Protein AF-A0A7S3TBN5-F1 (afdb_monomer_lite)

InterPro domains:
  IPR044669 Voltage-dependent anion channel-forming protein YneE/VCCN1/2-like [PF25539] (23-132)
  IPR044669 Voltage-dependent anion channel-forming protein YneE/VCCN1/2-like [PTHR33281] (23-132)

Foldseek 3Di:
DDDDDDDDPDPPPPPLCVCLVVCVVDPDSLVSVLVSVVVVCVVVPVVDDPVVVVVVVVVSVVSVVVVVVVVVVLVDLPDPVVLVVLVVVLVVVLVCQLVVCVVPDDPVVSVVVSVVVSVVSVVVSVVVVCVSVCSVCVVVVVVVVPPPD

Structure (mmCIF, N/CA/C/O backbone):
data_AF-A0A7S3TBN5-F1
#
_entry.id   AF-A0A7S3TBN5-F1
#
loop_
_atom_site.group_PDB
_atom_site.id
_atom_site.type_symbol
_atom_site.label_atom_id
_atom_site.label_alt_id
_atom_site.label_comp_id
_atom_site.label_asym_id
_atom_site.label_entity_id
_atom_site.label_seq_id
_atom_site.pdbx_PDB_ins_code
_atom_site.Cartn_x
_atom_site.Cartn_y
_atom_site.Cartn_z
_atom_site.occupancy
_atom_site.B_iso_or_equiv
_atom_site.auth_seq_id
_atom_site.auth_comp_id
_atom_site.auth_asym_id
_atom_site.auth_atom_id
_atom_site.pdbx_PDB_model_num
ATOM 1 N N . ALA A 1 1 ? 61.887 -16.720 -8.863 1.00 35.56 1 ALA A N 1
ATOM 2 C CA . ALA A 1 1 ? 61.094 -17.881 -9.304 1.00 35.56 1 ALA A CA 1
ATOM 3 C C . ALA A 1 1 ? 59.696 -17.733 -8.720 1.00 35.56 1 ALA A C 1
ATOM 5 O O . ALA A 1 1 ? 59.529 -17.906 -7.521 1.00 35.56 1 ALA A O 1
ATOM 6 N N . ALA A 1 2 ? 58.748 -17.263 -9.531 1.00 34.84 2 ALA A N 1
ATOM 7 C CA . ALA A 1 2 ? 57.366 -17.039 -9.120 1.00 34.84 2 ALA A CA 1
ATOM 8 C C . ALA A 1 2 ? 56.578 -18.348 -9.265 1.00 34.84 2 ALA A C 1
ATOM 10 O O . ALA A 1 2 ? 56.576 -18.954 -10.336 1.00 34.84 2 ALA A O 1
ATOM 11 N N . SER A 1 3 ? 55.955 -18.780 -8.175 1.00 38.22 3 SER A N 1
ATOM 12 C CA . SER A 1 3 ? 55.095 -19.954 -8.067 1.00 38.22 3 SER A CA 1
ATOM 13 C C . SER A 1 3 ? 53.638 -19.536 -7.853 1.00 38.22 3 SER A C 1
ATOM 15 O O . SER A 1 3 ? 53.374 -18.550 -7.173 1.00 38.22 3 SER A O 1
ATOM 17 N N . GLY A 1 4 ? 52.721 -20.346 -8.397 1.00 31.47 4 GLY A N 1
ATOM 18 C CA . GLY A 1 4 ? 51.305 -20.453 -8.006 1.00 31.47 4 GLY A CA 1
ATOM 19 C C . GLY A 1 4 ? 50.412 -19.302 -8.490 1.00 31.47 4 GLY A C 1
ATOM 20 O O . GLY A 1 4 ? 50.612 -18.158 -8.125 1.00 31.47 4 GLY A O 1
ATOM 21 N N . GLY A 1 5 ? 49.394 -19.488 -9.328 1.00 38.28 5 GLY A N 1
ATOM 22 C CA . GLY A 1 5 ? 48.473 -20.617 -9.397 1.00 38.28 5 GLY A CA 1
ATOM 23 C C . GLY A 1 5 ? 47.260 -20.344 -8.505 1.00 38.28 5 GLY A C 1
ATOM 24 O O . GLY A 1 5 ? 47.274 -20.707 -7.338 1.00 38.28 5 GLY A O 1
ATOM 25 N N . ALA A 1 6 ? 46.212 -19.729 -9.058 1.00 31.95 6 ALA A N 1
ATOM 26 C CA . ALA A 1 6 ? 44.854 -19.813 -8.520 1.00 31.95 6 ALA A CA 1
ATOM 27 C C . ALA A 1 6 ? 43.844 -19.531 -9.637 1.00 31.95 6 ALA A C 1
ATOM 29 O O . ALA A 1 6 ? 43.611 -18.395 -10.049 1.00 31.95 6 ALA A O 1
ATOM 30 N N . ALA A 1 7 ? 43.266 -20.616 -10.139 1.00 39.38 7 ALA A N 1
ATOM 31 C CA . ALA A 1 7 ? 42.056 -20.603 -10.927 1.00 39.38 7 ALA A CA 1
ATOM 32 C C . ALA A 1 7 ? 40.920 -19.972 -10.108 1.00 39.38 7 ALA A C 1
ATOM 34 O O . ALA A 1 7 ? 40.572 -20.450 -9.033 1.00 39.38 7 ALA A O 1
ATOM 35 N N . GLY A 1 8 ? 40.317 -18.921 -10.647 1.00 31.94 8 GLY A N 1
ATOM 36 C CA . GLY A 1 8 ? 38.991 -18.468 -10.261 1.00 31.94 8 GLY A CA 1
ATOM 37 C C . GLY A 1 8 ? 38.169 -18.407 -11.530 1.00 31.94 8 GLY A C 1
ATOM 38 O O . GLY A 1 8 ? 38.361 -17.498 -12.335 1.00 31.94 8 GLY A O 1
ATOM 39 N N . GLY A 1 9 ? 37.307 -19.405 -11.739 1.00 32.66 9 GLY A N 1
ATOM 40 C CA . GLY A 1 9 ? 36.324 -19.446 -12.816 1.00 32.66 9 GLY A CA 1
ATOM 41 C C . GLY A 1 9 ? 35.369 -18.265 -12.695 1.00 32.66 9 GLY A C 1
ATOM 42 O O . GLY A 1 9 ? 34.273 -18.382 -12.158 1.00 32.66 9 GLY A O 1
ATOM 43 N N . GLY A 1 10 ? 35.808 -17.100 -13.165 1.00 37.28 10 GLY A N 1
ATOM 44 C CA . GLY A 1 10 ? 34.972 -15.930 -13.308 1.00 37.28 10 GLY A CA 1
ATOM 45 C C . GLY A 1 10 ? 33.955 -16.256 -14.379 1.00 37.28 10 GLY A C 1
ATOM 46 O O . GLY A 1 10 ? 34.302 -16.272 -15.560 1.00 37.28 10 GLY A O 1
ATOM 47 N N . ALA A 1 11 ? 32.719 -16.544 -13.965 1.00 40.41 11 ALA A N 1
ATOM 48 C CA . ALA A 1 11 ? 31.561 -16.543 -14.840 1.00 40.41 11 ALA A CA 1
ATOM 49 C C . ALA A 1 11 ? 31.690 -15.312 -15.743 1.00 40.41 11 ALA A C 1
ATOM 51 O O . ALA A 1 11 ? 31.590 -14.178 -15.262 1.00 40.41 11 ALA A O 1
ATOM 52 N N . ARG A 1 12 ? 32.052 -15.531 -17.017 1.00 42.03 12 ARG A N 1
ATOM 53 C CA . ARG A 1 12 ? 32.251 -14.463 -17.995 1.00 42.03 12 ARG A CA 1
ATOM 54 C C . ARG A 1 12 ? 30.904 -13.779 -18.121 1.00 42.03 12 ARG A C 1
ATOM 56 O O . ARG A 1 12 ? 30.042 -14.236 -18.864 1.00 42.03 12 ARG A O 1
ATOM 63 N N . ARG A 1 13 ? 30.706 -12.709 -17.350 1.00 45.50 13 ARG A N 1
ATOM 64 C CA . ARG A 1 13 ? 29.563 -11.820 -17.512 1.00 45.50 13 ARG A CA 1
ATOM 65 C C . ARG A 1 13 ? 29.552 -11.453 -18.996 1.00 45.50 13 ARG A C 1
ATOM 67 O O . ARG A 1 13 ? 30.603 -11.010 -19.476 1.00 45.50 13 ARG A O 1
ATOM 74 N N . PRO A 1 14 ? 28.456 -11.700 -19.736 1.00 48.19 14 PRO A N 1
ATOM 75 C CA . PRO A 1 14 ? 28.407 -11.373 -21.151 1.00 48.19 14 PRO A CA 1
ATOM 76 C C . PRO A 1 14 ? 28.886 -9.929 -21.356 1.00 48.19 14 PRO A C 1
ATOM 78 O O . PRO A 1 14 ? 28.628 -9.082 -20.494 1.00 48.19 14 PRO A O 1
ATOM 81 N N . PRO A 1 15 ? 29.606 -9.624 -22.451 1.00 53.62 15 PRO A N 1
ATOM 82 C CA . PRO A 1 15 ? 30.193 -8.300 -22.682 1.00 53.62 15 PRO A CA 1
ATOM 83 C C . PRO A 1 15 ? 29.161 -7.160 -22.589 1.00 53.62 15 PRO A C 1
ATOM 85 O O . PRO A 1 15 ? 29.525 -6.042 -22.232 1.00 53.62 15 PRO A O 1
ATOM 88 N N . ALA A 1 16 ? 27.875 -7.472 -22.786 1.00 54.03 16 ALA A N 1
ATOM 89 C CA . ALA A 1 16 ? 26.719 -6.598 -22.586 1.00 54.03 16 ALA A CA 1
ATOM 90 C C . ALA A 1 16 ? 26.486 -6.113 -21.135 1.00 54.03 16 ALA A C 1
ATOM 92 O O . ALA A 1 16 ? 25.837 -5.092 -20.940 1.00 54.03 16 ALA A O 1
ATOM 93 N N . LEU A 1 17 ? 27.016 -6.792 -20.107 1.00 50.09 17 LEU A N 1
ATOM 94 C CA . LEU A 1 17 ? 26.838 -6.418 -18.690 1.00 50.09 17 LEU A CA 1
ATOM 95 C C . LEU A 1 17 ? 27.992 -5.568 -18.127 1.00 50.09 17 LEU A C 1
ATOM 97 O O . LEU A 1 17 ? 27.894 -5.075 -17.006 1.00 50.09 17 LEU A O 1
ATOM 101 N N . ARG A 1 18 ? 29.084 -5.367 -18.881 1.00 57.31 18 ARG A N 1
ATOM 102 C CA . ARG A 1 18 ? 30.169 -4.431 -18.519 1.00 57.31 18 ARG A CA 1
ATOM 103 C C . ARG A 1 18 ? 29.712 -2.966 -18.368 1.00 57.31 18 ARG A C 1
ATOM 105 O O . ARG A 1 18 ? 30.131 -2.350 -17.390 1.00 57.31 18 ARG A O 1
ATOM 112 N N . PRO A 1 19 ? 28.849 -2.399 -19.239 1.00 56.53 19 PRO A N 1
ATOM 113 C CA . PRO A 1 19 ? 28.392 -1.013 -19.086 1.00 56.53 19 PRO A CA 1
ATOM 114 C C . PRO A 1 19 ? 27.460 -0.798 -17.880 1.00 56.53 19 PRO A C 1
ATOM 116 O O . PRO A 1 19 ? 27.358 0.325 -17.385 1.00 56.53 19 PRO A O 1
ATOM 119 N N . LEU A 1 20 ? 26.849 -1.859 -17.332 1.00 51.97 20 LEU A N 1
ATOM 120 C CA . LEU A 1 20 ? 25.976 -1.754 -16.155 1.00 51.97 20 LEU A CA 1
ATOM 121 C C . LEU A 1 20 ? 26.711 -1.263 -14.898 1.00 51.97 20 LEU A C 1
ATOM 123 O O . LEU A 1 20 ? 26.090 -0.648 -14.034 1.00 51.97 20 LEU A O 1
ATOM 127 N N . ALA A 1 21 ? 28.028 -1.487 -14.815 1.00 55.91 21 ALA A N 1
ATOM 128 C CA . ALA A 1 21 ? 28.854 -0.979 -13.722 1.00 55.91 21 ALA A CA 1
ATOM 129 C C . ALA A 1 21 ? 28.919 0.563 -13.703 1.00 55.91 21 ALA A C 1
ATOM 131 O O . ALA A 1 21 ? 28.964 1.145 -12.625 1.00 55.91 21 ALA A O 1
ATOM 132 N N . GLY A 1 22 ? 28.854 1.219 -14.871 1.00 56.53 22 GLY A N 1
ATOM 133 C CA . GLY A 1 22 ? 28.791 2.684 -14.996 1.00 56.53 22 GLY A CA 1
ATOM 134 C C . GLY A 1 22 ? 27.364 3.248 -14.942 1.00 56.53 22 GLY A C 1
ATOM 135 O O . GLY A 1 22 ? 27.149 4.345 -14.432 1.00 56.53 22 GLY A O 1
ATOM 136 N N . CYS A 1 23 ? 26.364 2.470 -15.382 1.00 49.38 23 CYS A N 1
ATOM 137 C CA . CYS A 1 23 ? 24.933 2.807 -15.286 1.00 49.38 23 CYS A CA 1
ATOM 138 C C . CYS A 1 23 ? 24.454 2.938 -13.802 1.00 49.38 23 CYS A C 1
ATOM 140 O O . CYS A 1 23 ? 23.377 3.474 -13.540 1.00 49.38 23 CYS A O 1
ATOM 142 N N . ALA A 1 24 ? 25.257 2.518 -12.807 1.00 51.72 24 ALA A N 1
ATOM 143 C CA . ALA A 1 24 ? 24.946 2.610 -11.374 1.00 51.72 24 ALA A CA 1
ATOM 144 C C . ALA A 1 24 ? 24.947 4.044 -10.796 1.00 51.72 24 ALA A C 1
ATOM 146 O O . ALA A 1 24 ? 24.329 4.275 -9.754 1.00 51.72 24 ALA A O 1
ATOM 147 N N . GLN A 1 25 ? 25.598 5.009 -11.452 1.00 54.44 25 GLN A N 1
ATOM 148 C CA . GLN A 1 25 ? 25.701 6.388 -10.951 1.00 54.44 25 GLN A CA 1
ATOM 149 C C . GLN A 1 25 ? 24.487 7.274 -11.304 1.00 54.44 25 GLN A C 1
ATOM 151 O O . GLN A 1 25 ? 24.409 8.413 -10.852 1.00 54.44 25 GLN A O 1
ATOM 156 N N . GLN A 1 26 ? 23.538 6.785 -12.111 1.00 55.75 26 GLN A N 1
ATOM 157 C CA . GLN A 1 26 ? 22.412 7.594 -12.589 1.00 55.75 26 GLN A CA 1
ATOM 158 C C . GLN A 1 26 ? 21.268 7.702 -11.560 1.00 55.75 26 GLN A C 1
ATOM 160 O O . GLN A 1 26 ? 20.976 6.737 -10.845 1.00 55.75 26 GLN A O 1
ATOM 165 N N . PRO A 1 27 ? 20.548 8.843 -11.517 1.00 56.56 27 PRO A N 1
ATOM 166 C CA . PRO A 1 27 ? 19.458 9.078 -10.567 1.00 56.56 27 PRO A CA 1
ATOM 167 C C . PRO A 1 27 ? 18.288 8.098 -10.729 1.00 56.56 27 PRO A C 1
ATOM 169 O O . PRO A 1 27 ? 17.583 7.853 -9.749 1.00 56.56 27 PRO A O 1
ATOM 172 N N . ASN A 1 28 ? 18.126 7.490 -11.909 1.00 68.50 28 ASN A N 1
ATOM 173 C CA . ASN A 1 28 ? 17.115 6.477 -12.209 1.00 68.50 28 ASN A CA 1
ATOM 174 C C . ASN A 1 28 ? 17.792 5.208 -12.746 1.00 68.50 28 ASN A C 1
ATOM 176 O O . ASN A 1 28 ? 17.737 4.906 -13.933 1.00 68.50 28 ASN A O 1
ATOM 180 N N . LEU A 1 29 ? 18.434 4.460 -11.841 1.00 68.31 29 LEU A N 1
ATOM 181 C CA . LEU A 1 29 ? 19.002 3.125 -12.085 1.00 68.31 29 LEU A CA 1
ATOM 182 C C . LEU A 1 29 ? 18.180 2.240 -13.053 1.00 68.31 29 LEU A C 1
ATOM 184 O O . LEU A 1 29 ? 18.774 1.673 -13.965 1.00 68.31 29 LEU A O 1
ATOM 188 N N . PRO A 1 30 ? 16.851 2.093 -12.897 1.00 72.12 30 PRO A N 1
ATOM 189 C CA . PRO A 1 30 ? 16.052 1.288 -13.822 1.00 72.12 30 PRO A CA 1
ATOM 190 C C . PRO A 1 30 ? 16.078 1.798 -15.273 1.00 72.12 30 PRO A C 1
ATOM 192 O O . PRO A 1 30 ? 16.225 1.000 -16.194 1.00 72.12 30 PRO A O 1
ATOM 195 N N . LEU A 1 31 ? 16.016 3.114 -15.481 1.00 75.56 31 LEU A N 1
ATOM 196 C CA . LEU A 1 31 ? 16.114 3.734 -16.804 1.00 75.56 31 LEU A CA 1
ATOM 197 C C . LEU A 1 31 ? 17.522 3.571 -17.400 1.00 75.56 31 LEU A C 1
ATOM 199 O O . LEU A 1 31 ? 17.671 3.339 -18.596 1.00 75.56 31 LEU A O 1
ATOM 203 N N . ALA A 1 32 ? 18.552 3.595 -16.551 1.00 76.06 32 ALA A N 1
ATOM 204 C CA . ALA A 1 32 ? 19.931 3.339 -16.955 1.00 76.06 32 ALA A CA 1
ATOM 205 C C . ALA A 1 32 ? 20.138 1.896 -17.444 1.00 76.06 32 ALA A C 1
ATOM 207 O O . ALA A 1 32 ? 20.809 1.669 -18.444 1.00 76.06 32 ALA A O 1
ATOM 208 N N . VAL A 1 33 ? 19.544 0.908 -16.762 1.00 79.44 33 VAL A N 1
ATOM 209 C CA . VAL A 1 33 ? 19.586 -0.506 -17.182 1.00 79.44 33 VAL A CA 1
ATOM 210 C C . VAL A 1 33 ? 18.918 -0.688 -18.542 1.00 79.44 33 VAL A C 1
ATOM 212 O O . VAL A 1 33 ? 19.420 -1.4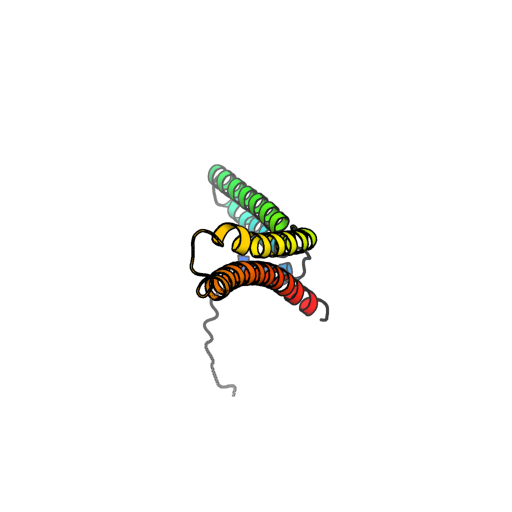31 -19.380 1.00 79.44 33 VAL A O 1
ATOM 215 N N . LEU A 1 34 ? 17.815 0.015 -18.765 1.00 79.38 34 LEU A N 1
ATOM 216 C CA . LEU A 1 34 ? 17.048 -0.019 -19.999 1.00 79.38 34 LEU A CA 1
ATOM 217 C C . LEU A 1 34 ? 17.822 0.589 -21.182 1.00 79.38 34 LEU A C 1
ATOM 219 O O . LEU A 1 34 ? 17.916 -0.040 -22.226 1.00 79.38 34 LEU A O 1
ATOM 223 N N . ASP A 1 35 ? 18.466 1.746 -20.995 1.00 81.44 35 ASP A N 1
ATOM 224 C CA . ASP A 1 35 ? 19.377 2.352 -21.983 1.00 81.44 35 ASP A CA 1
ATOM 225 C C . ASP A 1 35 ? 20.584 1.439 -22.266 1.00 81.44 35 ASP A C 1
ATOM 227 O O . ASP A 1 35 ? 20.959 1.204 -23.416 1.00 81.44 35 ASP A O 1
ATOM 231 N N . CYS A 1 36 ? 21.146 0.839 -21.213 1.00 80.94 36 CYS A N 1
ATOM 232 C CA . CYS A 1 36 ? 22.195 -0.171 -21.311 1.00 80.94 36 CYS A CA 1
ATOM 233 C C . CYS A 1 36 ? 21.711 -1.401 -22.150 1.00 80.94 36 CYS A C 1
ATOM 235 O O . CYS A 1 36 ? 22.468 -1.895 -22.991 1.00 80.94 36 CYS A O 1
ATOM 237 N N . LEU A 1 37 ? 20.460 -1.866 -21.993 1.00 81.69 37 LEU A N 1
ATOM 238 C CA . LEU A 1 37 ? 19.858 -2.949 -22.795 1.00 81.69 37 LEU A CA 1
ATOM 239 C C . LEU A 1 37 ? 19.648 -2.542 -24.257 1.00 81.69 37 LEU A C 1
ATOM 241 O O . LEU A 1 37 ? 20.074 -3.271 -25.150 1.00 81.69 37 LEU A O 1
ATOM 245 N N . THR A 1 38 ? 19.071 -1.368 -24.517 1.00 82.69 38 THR A N 1
ATOM 246 C CA . THR A 1 38 ? 18.872 -0.852 -25.881 1.00 82.69 38 THR A CA 1
ATOM 247 C C . THR A 1 38 ? 20.201 -0.782 -26.634 1.00 82.69 38 THR A C 1
ATOM 249 O O . THR A 1 38 ? 20.309 -1.254 -27.765 1.00 82.69 38 THR A O 1
ATOM 252 N N . ARG A 1 39 ? 21.265 -0.290 -25.985 1.00 80.19 39 ARG A N 1
ATOM 253 C CA . ARG A 1 39 ? 22.611 -0.222 -26.578 1.00 80.19 39 ARG A CA 1
ATOM 254 C C . ARG A 1 39 ? 23.240 -1.585 -26.837 1.00 80.19 39 ARG A C 1
ATOM 256 O O . ARG A 1 39 ? 23.958 -1.734 -27.823 1.00 80.19 39 ARG A O 1
ATOM 263 N N . ALA A 1 40 ? 22.988 -2.566 -25.973 1.00 81.25 40 ALA A N 1
ATOM 264 C CA . ALA A 1 40 ? 23.462 -3.933 -26.173 1.00 81.25 40 ALA A CA 1
ATOM 265 C C . ALA A 1 40 ? 22.772 -4.616 -27.362 1.00 81.25 40 ALA A C 1
ATOM 267 O O . ALA A 1 40 ? 23.363 -5.492 -27.991 1.00 81.25 40 ALA A O 1
ATOM 268 N N . LEU A 1 41 ? 21.551 -4.192 -27.689 1.00 78.94 41 LEU A N 1
ATOM 269 C CA . LEU A 1 41 ? 20.800 -4.714 -28.819 1.00 78.94 41 LEU A CA 1
ATOM 270 C C . LEU A 1 41 ? 21.245 -4.068 -30.135 1.00 78.94 41 LEU A C 1
ATOM 272 O O . LEU A 1 41 ? 21.371 -4.785 -31.120 1.00 78.94 41 LEU A O 1
ATOM 276 N N . LEU A 1 42 ? 21.562 -2.766 -30.179 1.00 78.69 42 LEU A N 1
ATOM 277 C CA . LEU A 1 42 ? 21.986 -2.051 -31.403 1.00 78.69 42 LEU A CA 1
ATOM 278 C C . LEU A 1 42 ? 22.959 -2.802 -32.348 1.00 78.69 42 LEU A C 1
ATOM 280 O O . LEU A 1 42 ? 22.759 -2.720 -33.560 1.00 78.69 42 LEU A O 1
ATOM 284 N N . PRO A 1 43 ? 24.009 -3.515 -31.888 1.00 77.31 43 PRO A N 1
ATOM 285 C CA . PRO A 1 43 ? 24.881 -4.279 -32.787 1.00 77.31 43 PRO A CA 1
ATOM 286 C C . PRO A 1 43 ? 24.197 -5.496 -33.431 1.00 77.31 43 PRO A C 1
ATOM 288 O O . PRO A 1 43 ? 24.475 -5.786 -34.593 1.00 77.31 43 PRO A O 1
ATOM 291 N N . LEU A 1 44 ? 23.248 -6.145 -32.745 1.00 72.38 44 LEU A N 1
ATOM 292 C CA . LEU A 1 44 ? 22.454 -7.260 -33.283 1.00 72.38 44 LEU A CA 1
ATOM 293 C C . LEU A 1 44 ? 21.532 -6.807 -34.440 1.00 72.38 44 LEU A C 1
ATOM 295 O O . LEU A 1 44 ? 20.999 -7.646 -35.168 1.00 72.38 44 LEU A O 1
ATOM 299 N N . ARG A 1 45 ? 21.396 -5.482 -34.655 1.00 72.00 45 ARG A N 1
ATOM 300 C CA . ARG A 1 45 ? 20.691 -4.838 -35.786 1.00 72.00 45 ARG A CA 1
ATOM 301 C C . ARG A 1 45 ? 21.300 -5.148 -37.119 1.00 72.00 45 ARG A C 1
ATOM 303 O O . ARG A 1 45 ? 20.609 -5.161 -38.127 1.00 72.00 45 ARG A O 1
ATOM 310 N N . ARG A 1 46 ? 22.599 -5.403 -37.117 1.00 67.62 46 ARG A N 1
ATOM 311 C CA . ARG A 1 46 ? 23.326 -5.696 -38.341 1.00 67.62 46 ARG A CA 1
ATOM 312 C C . ARG A 1 46 ? 23.269 -7.172 -38.727 1.00 67.62 46 ARG A C 1
ATOM 314 O O . ARG A 1 46 ? 23.568 -7.476 -39.872 1.00 67.62 46 ARG A O 1
ATOM 321 N N . GLU A 1 47 ? 22.884 -8.063 -37.811 1.00 71.12 47 GLU A N 1
ATOM 322 C CA . GLU A 1 47 ? 22.959 -9.518 -38.023 1.00 71.12 47 GLU A CA 1
ATOM 323 C C . GLU A 1 47 ? 21.599 -10.202 -38.216 1.00 71.12 47 GLU A C 1
ATOM 325 O O . GLU A 1 47 ? 21.533 -11.242 -38.864 1.00 71.12 47 GLU A O 1
ATOM 330 N N . HIS A 1 48 ? 20.512 -9.645 -37.674 1.00 66.69 48 HIS A N 1
ATOM 331 C CA . HIS A 1 48 ? 19.172 -10.240 -37.748 1.00 66.69 48 HIS A CA 1
ATOM 332 C C . HIS A 1 48 ? 18.238 -9.360 -38.590 1.00 66.69 48 HIS A C 1
ATOM 334 O O . HIS A 1 48 ? 18.315 -8.137 -38.517 1.00 66.69 48 HIS A O 1
ATOM 340 N N . GLY A 1 49 ? 17.367 -9.973 -39.399 1.00 74.81 49 GLY A N 1
ATOM 341 C CA . GLY A 1 49 ? 16.476 -9.258 -40.323 1.00 74.81 49 GLY A CA 1
ATOM 342 C C . GLY A 1 49 ? 15.493 -8.292 -39.643 1.00 74.81 49 GLY A C 1
ATOM 343 O O . GLY A 1 49 ? 15.159 -8.452 -38.466 1.00 74.81 49 GLY A O 1
ATOM 344 N N . ASP A 1 50 ? 14.989 -7.319 -40.412 1.00 78.75 50 ASP A N 1
ATOM 345 C CA . ASP A 1 50 ? 14.187 -6.182 -39.922 1.00 78.75 50 ASP A CA 1
ATOM 346 C C . ASP A 1 50 ? 12.962 -6.589 -39.084 1.00 78.75 50 ASP A C 1
ATOM 348 O O . ASP A 1 50 ? 12.604 -5.902 -38.129 1.00 78.75 50 ASP A O 1
ATOM 352 N N . LEU A 1 51 ? 12.337 -7.732 -39.383 1.00 81.44 51 LEU A N 1
ATOM 353 C CA . LEU A 1 51 ? 11.156 -8.212 -38.658 1.00 81.44 51 LEU A CA 1
ATOM 354 C C . LEU A 1 51 ? 11.457 -8.575 -37.194 1.00 81.44 51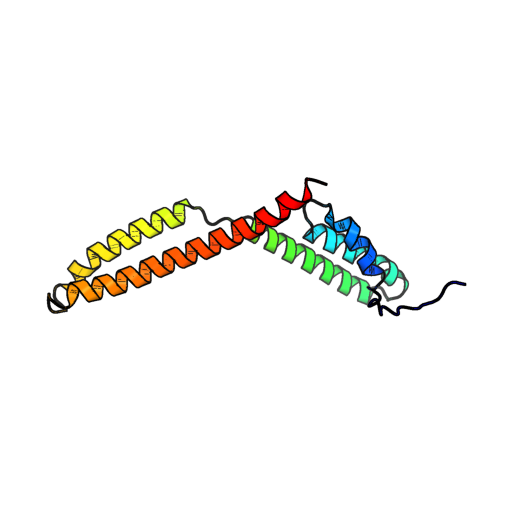 LEU A C 1
ATOM 356 O O . LEU A 1 51 ? 10.689 -8.227 -36.299 1.00 81.44 51 LEU A O 1
ATOM 360 N N . VAL A 1 52 ? 12.578 -9.260 -36.946 1.00 81.75 52 VAL A N 1
ATOM 361 C CA . VAL A 1 52 ? 13.002 -9.636 -35.585 1.00 81.75 52 VAL A CA 1
ATOM 362 C C . VAL A 1 52 ? 13.338 -8.377 -34.791 1.00 81.75 52 VAL A C 1
ATOM 364 O O . VAL A 1 52 ? 13.032 -8.285 -33.606 1.00 81.75 52 VAL A O 1
ATOM 367 N N . TRP A 1 53 ? 13.896 -7.378 -35.471 1.00 82.25 53 TRP A N 1
ATOM 368 C CA . TRP A 1 53 ? 14.204 -6.075 -34.904 1.00 82.25 53 TRP A CA 1
ATOM 369 C C . TRP A 1 53 ? 12.986 -5.310 -34.425 1.00 82.25 53 TRP A C 1
ATOM 371 O O . TRP A 1 53 ? 12.967 -4.855 -33.285 1.00 82.25 53 TRP A O 1
ATOM 381 N N . TRP A 1 54 ? 11.954 -5.235 -35.258 1.00 83.06 54 TRP A N 1
ATOM 382 C CA . TRP A 1 54 ? 10.689 -4.605 -34.893 1.00 83.06 54 TRP A CA 1
ATOM 383 C C . TRP A 1 54 ? 10.032 -5.263 -33.678 1.00 83.06 54 TRP A C 1
ATOM 385 O O . TRP A 1 54 ? 9.536 -4.573 -32.790 1.00 83.06 54 TRP A O 1
ATOM 395 N N . GLN A 1 55 ? 10.057 -6.595 -33.601 1.00 87.12 55 GLN A N 1
ATOM 396 C CA . GLN A 1 55 ? 9.521 -7.317 -32.445 1.00 87.12 55 GLN A CA 1
ATOM 397 C C . GLN A 1 55 ? 10.317 -7.029 -31.171 1.00 87.12 55 GLN A C 1
ATOM 399 O O . GLN A 1 55 ? 9.738 -6.889 -30.094 1.00 87.12 55 GLN A O 1
ATOM 404 N N . LEU A 1 56 ? 11.640 -6.943 -31.288 1.00 83.88 56 LEU A N 1
ATOM 405 C CA . LEU A 1 56 ? 12.521 -6.697 -30.159 1.00 83.88 56 LEU A CA 1
ATOM 406 C C . LEU A 1 56 ? 12.378 -5.265 -29.627 1.00 83.88 56 LEU A C 1
ATOM 408 O O . LEU A 1 56 ? 12.278 -5.073 -28.418 1.00 83.88 56 LEU A O 1
ATOM 412 N N . ASP A 1 57 ? 12.321 -4.282 -30.525 1.00 85.38 57 ASP A N 1
ATOM 413 C CA . ASP A 1 57 ? 12.155 -2.866 -30.188 1.00 85.38 57 ASP A CA 1
ATOM 414 C C . ASP A 1 57 ? 10.807 -2.619 -29.497 1.00 85.38 57 ASP A C 1
ATOM 416 O O . ASP A 1 57 ? 10.761 -2.028 -28.418 1.00 85.38 57 ASP A O 1
ATOM 420 N N . ALA A 1 58 ? 9.729 -3.225 -30.009 1.00 88.00 58 ALA A N 1
ATOM 421 C CA . ALA A 1 58 ? 8.415 -3.187 -29.368 1.00 88.00 58 ALA A CA 1
ATOM 422 C C . ALA A 1 58 ? 8.432 -3.771 -27.941 1.00 88.00 58 ALA A C 1
ATOM 424 O O . ALA A 1 58 ? 7.753 -3.269 -27.043 1.00 88.00 58 ALA A O 1
ATOM 425 N N . LYS A 1 59 ? 9.224 -4.826 -27.696 1.00 87.06 59 LYS A N 1
ATOM 426 C CA . LYS A 1 59 ? 9.375 -5.416 -26.356 1.00 87.06 59 LYS A CA 1
ATOM 427 C C . LYS A 1 59 ? 10.196 -4.536 -25.423 1.00 87.06 59 LYS A C 1
ATOM 429 O O . LYS A 1 59 ? 9.888 -4.467 -24.234 1.00 87.06 59 LYS A O 1
ATOM 434 N N . VAL A 1 60 ? 11.212 -3.847 -25.938 1.00 87.00 60 VAL A N 1
ATOM 435 C CA . VAL A 1 60 ? 11.963 -2.855 -25.162 1.00 87.00 60 VAL A CA 1
ATOM 436 C C . VAL A 1 60 ? 11.051 -1.691 -24.786 1.00 87.00 60 VAL A C 1
ATOM 438 O O . VAL A 1 60 ? 11.009 -1.344 -23.609 1.00 87.00 60 VAL A O 1
ATOM 441 N N . GLU A 1 61 ? 10.267 -1.159 -25.729 1.00 87.00 61 GLU A N 1
ATOM 442 C CA . GLU A 1 61 ? 9.285 -0.092 -25.494 1.00 87.00 61 GLU A CA 1
ATOM 443 C C . GLU A 1 61 ? 8.259 -0.474 -24.412 1.00 87.00 61 GLU A C 1
ATOM 445 O O . GLU A 1 61 ? 7.992 0.297 -23.483 1.00 87.00 61 GLU A O 1
ATOM 450 N N . GLU A 1 62 ? 7.753 -1.710 -24.464 1.00 89.81 62 GLU A N 1
A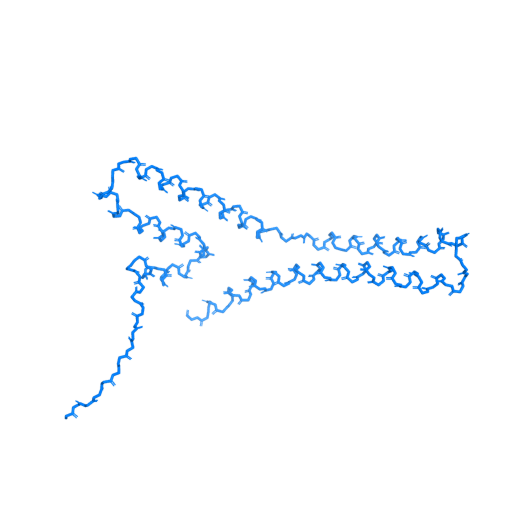TOM 451 C CA . GLU A 1 62 ? 6.863 -2.273 -23.446 1.00 89.81 62 GLU A CA 1
ATOM 452 C C . GLU A 1 62 ? 7.520 -2.283 -22.055 1.00 89.81 62 GLU A C 1
ATOM 454 O O . GLU A 1 62 ? 6.909 -1.849 -21.073 1.00 89.81 62 GLU A O 1
ATOM 459 N N . LEU A 1 63 ? 8.787 -2.701 -21.962 1.00 87.75 63 LEU A N 1
ATOM 460 C CA . LEU A 1 63 ? 9.546 -2.665 -20.709 1.00 87.75 63 LEU A CA 1
ATOM 461 C C . LEU A 1 63 ? 9.726 -1.233 -20.187 1.00 87.75 63 LEU A C 1
ATOM 463 O O . LEU A 1 63 ? 9.584 -1.022 -18.981 1.00 87.75 63 LEU A O 1
ATOM 467 N N . ILE A 1 64 ? 9.968 -0.243 -21.059 1.00 85.44 64 ILE A N 1
ATOM 468 C CA . ILE A 1 64 ? 10.030 1.178 -20.666 1.00 85.44 64 ILE A CA 1
ATOM 469 C C . ILE A 1 64 ? 8.705 1.627 -20.056 1.00 85.44 64 ILE A C 1
ATOM 471 O O . ILE A 1 64 ? 8.680 2.232 -18.981 1.00 85.44 64 ILE A O 1
ATOM 475 N N . CYS A 1 65 ? 7.594 1.295 -20.712 1.00 85.19 65 CYS A N 1
ATOM 476 C CA . CYS A 1 65 ? 6.262 1.664 -20.254 1.00 85.19 65 CYS A CA 1
ATOM 477 C C . CYS A 1 65 ? 5.933 1.034 -18.892 1.00 85.19 65 CYS A C 1
ATOM 479 O O . CYS A 1 65 ? 5.464 1.721 -17.979 1.00 85.19 65 CYS A O 1
ATOM 481 N N . LEU A 1 66 ? 6.201 -0.265 -18.726 1.00 85.94 66 LEU A N 1
ATOM 482 C CA . LEU A 1 66 ? 5.977 -0.981 -17.468 1.00 85.94 66 LEU A CA 1
ATOM 483 C C . LEU A 1 66 ? 6.840 -0.427 -16.334 1.00 85.94 66 LEU A C 1
ATOM 485 O O . LEU A 1 66 ? 6.366 -0.294 -15.205 1.00 85.94 66 LEU A O 1
ATOM 489 N N . LEU A 1 67 ? 8.079 -0.046 -16.635 1.00 85.00 67 LEU A N 1
ATOM 490 C CA . LEU A 1 67 ? 8.991 0.530 -15.660 1.00 85.00 67 LEU A CA 1
ATOM 491 C C . LEU A 1 67 ? 8.555 1.929 -15.218 1.00 85.00 67 LEU A C 1
ATOM 493 O O . LEU A 1 67 ? 8.522 2.199 -14.020 1.00 85.00 67 LEU A O 1
ATOM 497 N N . GLY A 1 68 ? 8.121 2.779 -16.152 1.00 80.94 68 GLY A N 1
ATOM 498 C CA . GLY A 1 68 ? 7.537 4.083 -15.832 1.00 80.94 68 GLY A CA 1
ATOM 499 C C . GLY A 1 68 ? 6.256 3.965 -14.995 1.00 80.94 68 GLY A C 1
ATOM 500 O O . GLY A 1 68 ? 6.049 4.725 -14.047 1.00 80.94 68 GLY A O 1
ATOM 501 N N . LYS A 1 69 ? 5.415 2.955 -15.270 1.00 79.44 69 LYS A N 1
ATOM 502 C CA . LYS A 1 69 ? 4.249 2.626 -14.427 1.00 79.44 69 LYS A CA 1
ATOM 503 C C . LYS A 1 69 ? 4.675 2.184 -13.025 1.00 79.44 69 LYS A C 1
ATOM 505 O O . LYS A 1 69 ? 4.109 2.658 -12.041 1.00 79.44 69 LYS A O 1
ATOM 510 N N . ALA A 1 70 ? 5.686 1.324 -12.918 1.00 80.44 70 ALA A N 1
ATOM 511 C CA . ALA A 1 70 ? 6.208 0.849 -11.639 1.00 80.44 70 ALA A CA 1
ATOM 512 C C . ALA A 1 70 ? 6.855 1.975 -10.814 1.00 80.44 70 ALA A C 1
ATOM 514 O O . ALA A 1 70 ? 6.675 2.017 -9.599 1.00 80.44 70 ALA A O 1
ATOM 515 N N . GLU A 1 71 ? 7.553 2.922 -11.445 1.00 79.25 71 GLU A N 1
ATOM 516 C CA . GLU A 1 71 ? 8.086 4.116 -10.777 1.00 79.25 71 GLU A CA 1
ATOM 517 C C . GLU A 1 71 ? 6.979 5.049 -10.281 1.00 79.25 71 GLU A C 1
ATOM 519 O O . GLU A 1 71 ? 7.104 5.627 -9.204 1.00 79.25 71 GLU A O 1
ATOM 524 N N . ARG A 1 72 ? 5.861 5.153 -11.007 1.00 78.12 72 ARG A N 1
ATOM 525 C CA . ARG A 1 72 ? 4.694 5.919 -10.554 1.00 78.12 72 ARG A CA 1
ATOM 526 C C . ARG A 1 72 ? 4.000 5.271 -9.357 1.00 78.12 72 ARG A C 1
ATOM 528 O O . ARG A 1 72 ? 3.643 5.985 -8.431 1.00 78.12 72 ARG A O 1
ATOM 535 N N . ILE A 1 73 ? 3.872 3.943 -9.341 1.00 75.50 73 ILE A N 1
ATOM 536 C CA . ILE A 1 73 ? 3.380 3.183 -8.174 1.00 75.50 73 ILE A CA 1
ATOM 537 C C . ILE A 1 73 ? 4.357 3.332 -7.001 1.00 75.50 73 ILE A C 1
ATOM 539 O O . ILE A 1 73 ? 3.957 3.477 -5.850 1.00 75.50 73 ILE A O 1
ATOM 543 N N . LYS A 1 74 ? 5.659 3.380 -7.299 1.00 68.50 74 LYS A N 1
ATOM 544 C CA . LYS A 1 74 ? 6.695 3.699 -6.318 1.00 68.50 74 LYS A CA 1
ATOM 545 C C . LYS A 1 74 ? 6.558 5.154 -5.799 1.00 68.50 74 LYS A C 1
ATOM 547 O O . LYS A 1 74 ? 6.874 5.479 -4.661 1.00 68.50 74 LYS A O 1
ATOM 552 N N . GLY A 1 75 ? 6.067 6.063 -6.626 1.00 63.03 75 GLY A N 1
ATOM 553 C CA . GLY A 1 75 ? 5.875 7.468 -6.281 1.00 63.03 75 GLY A CA 1
ATOM 554 C C . GLY A 1 75 ? 4.606 7.779 -5.488 1.00 63.03 75 GLY A C 1
ATOM 555 O O . GLY A 1 75 ? 4.428 8.939 -5.131 1.00 63.03 75 GLY A O 1
ATOM 556 N N . THR A 1 76 ? 3.729 6.806 -5.216 1.00 64.31 76 THR A N 1
ATOM 557 C CA . THR A 1 76 ? 2.508 7.019 -4.425 1.00 64.31 76 THR A CA 1
ATOM 558 C C . THR A 1 76 ? 2.698 6.520 -2.994 1.00 64.31 76 THR A C 1
ATOM 560 O O . THR A 1 76 ? 2.277 5.403 -2.688 1.00 64.31 76 THR A O 1
ATOM 563 N N . PRO A 1 77 ? 3.311 7.301 -2.081 1.00 58.34 77 PRO A N 1
ATOM 564 C CA . PRO A 1 77 ? 3.099 7.037 -0.670 1.00 58.34 77 PRO A CA 1
ATOM 565 C C . PRO A 1 77 ? 1.599 7.213 -0.413 1.00 58.34 77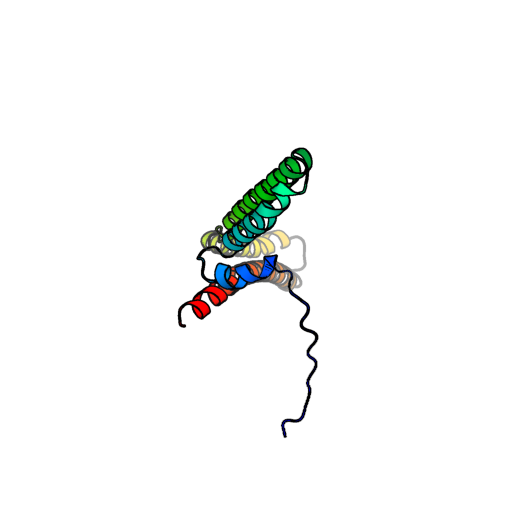 PRO A C 1
ATOM 567 O O . PRO A 1 77 ? 1.031 8.268 -0.713 1.00 58.34 77 PRO A O 1
ATOM 570 N N . VAL A 1 78 ? 0.944 6.170 0.097 1.00 66.56 78 VAL A N 1
ATOM 571 C CA . VAL A 1 78 ? -0.428 6.289 0.595 1.00 66.56 78 VAL A CA 1
ATOM 572 C C . VAL A 1 78 ? -0.420 7.422 1.626 1.00 66.56 78 VAL A C 1
ATOM 574 O O . VAL A 1 78 ? 0.472 7.472 2.479 1.00 66.56 78 VAL A O 1
ATOM 577 N N . PRO A 1 79 ? -1.324 8.410 1.521 1.00 70.56 79 PRO A N 1
ATOM 578 C CA . PRO A 1 79 ? -1.262 9.572 2.387 1.00 70.56 79 PRO A CA 1
ATOM 579 C C . PRO A 1 79 ? -1.405 9.139 3.848 1.00 70.56 79 PRO A C 1
ATOM 581 O O . PRO A 1 79 ? -2.403 8.529 4.220 1.00 70.56 79 PRO A O 1
ATOM 584 N N . LEU A 1 80 ? -0.461 9.547 4.702 1.00 64.62 80 LEU A N 1
ATOM 585 C CA . LEU A 1 80 ? -0.500 9.330 6.161 1.00 64.62 80 LEU A CA 1
ATOM 586 C C . LEU A 1 80 ? -1.789 9.857 6.819 1.00 64.62 80 LEU A C 1
ATOM 588 O O . LEU A 1 80 ? -2.113 9.516 7.957 1.00 64.62 80 LEU A O 1
ATOM 592 N N . SER A 1 81 ? -2.513 10.742 6.134 1.00 74.25 81 SER A N 1
ATOM 593 C CA . SER A 1 81 ? -3.839 11.194 6.548 1.00 74.25 81 SER A CA 1
ATOM 594 C C . SER A 1 81 ? -4.873 10.069 6.471 1.00 74.25 81 SER A C 1
ATOM 596 O O . SER A 1 81 ? -5.700 9.973 7.370 1.00 74.25 81 SER A O 1
ATOM 598 N N . TYR A 1 82 ? -4.807 9.194 5.461 1.00 80.12 82 TYR A N 1
ATOM 599 C CA . TYR A 1 82 ? -5.728 8.067 5.300 1.00 80.12 82 TYR A CA 1
ATOM 600 C C . TYR A 1 82 ? -5.641 7.110 6.490 1.00 80.12 82 TYR A C 1
ATOM 602 O O . TYR A 1 82 ? -6.651 6.891 7.147 1.00 80.12 82 TYR A O 1
ATOM 610 N N . SER A 1 83 ? -4.435 6.663 6.859 1.00 81.31 83 SER A N 1
ATOM 611 C CA . SER A 1 83 ? -4.221 5.826 8.052 1.00 81.31 83 SER A CA 1
ATOM 612 C C . SER A 1 83 ? -4.777 6.484 9.327 1.00 81.31 83 SER A C 1
ATOM 614 O O . SER A 1 83 ? -5.526 5.862 10.073 1.00 81.31 83 SER A O 1
ATOM 616 N N . ARG A 1 84 ? -4.548 7.790 9.529 1.00 83.50 84 ARG A N 1
ATOM 617 C CA . ARG A 1 84 ? -5.108 8.515 10.687 1.00 83.50 84 ARG A CA 1
ATOM 618 C C . ARG A 1 84 ? -6.636 8.589 10.697 1.00 83.50 84 ARG A C 1
ATOM 620 O O . ARG A 1 84 ? -7.230 8.617 11.773 1.00 83.50 84 ARG A O 1
ATOM 627 N N . HIS A 1 85 ? -7.279 8.681 9.535 1.00 89.44 85 HIS A N 1
ATOM 628 C CA . HIS A 1 85 ? -8.738 8.636 9.452 1.00 89.44 85 HIS A CA 1
ATOM 629 C C . HIS A 1 85 ? -9.260 7.225 9.732 1.00 89.44 85 HIS A C 1
ATOM 631 O O . HIS A 1 85 ? -10.183 7.087 10.532 1.00 89.44 85 HIS A O 1
ATOM 637 N N . THR A 1 86 ? -8.640 6.195 9.157 1.00 88.94 86 THR A N 1
ATOM 638 C CA . THR A 1 86 ? -9.008 4.786 9.357 1.00 88.94 86 THR A CA 1
ATOM 639 C C . THR A 1 86 ? -8.966 4.384 10.834 1.00 88.94 86 THR A C 1
ATOM 641 O O . THR A 1 86 ? -9.956 3.853 11.337 1.00 88.94 86 THR A O 1
ATOM 644 N N . SER A 1 87 ? -7.915 4.756 11.572 1.00 89.69 87 SER A N 1
ATOM 645 C CA . SER A 1 87 ? -7.812 4.474 13.012 1.00 89.69 87 SER A CA 1
ATOM 646 C C . SER A 1 87 ? -8.955 5.086 13.836 1.00 89.69 87 SER A C 1
ATOM 648 O O . SER A 1 87 ? -9.517 4.464 14.743 1.00 89.69 87 SER A O 1
ATOM 650 N N . ARG A 1 88 ? -9.375 6.313 13.487 1.00 92.44 88 ARG A N 1
ATOM 651 C CA . ARG A 1 88 ? -10.532 6.970 14.122 1.00 92.44 88 ARG A CA 1
ATOM 652 C C . ARG A 1 88 ? -11.835 6.236 13.809 1.00 92.44 88 ARG A C 1
ATOM 654 O O . ARG A 1 88 ? -12.646 6.055 14.713 1.00 92.44 88 ARG A O 1
ATOM 661 N N . PHE A 1 89 ? -12.028 5.786 12.567 1.00 92.56 89 PHE A N 1
ATOM 662 C CA . PHE A 1 89 ? -13.199 4.987 12.189 1.00 92.56 89 PHE A CA 1
ATOM 663 C C . PHE A 1 89 ? -13.255 3.658 12.950 1.00 92.56 89 PHE A C 1
ATOM 665 O O . PHE A 1 89 ? -14.312 3.307 13.468 1.00 92.56 89 PHE A O 1
ATOM 672 N N . PHE A 1 90 ? -12.133 2.949 13.084 1.00 92.94 90 PHE A N 1
ATOM 673 C CA . PHE A 1 90 ? -12.061 1.696 13.845 1.00 92.94 90 PHE A CA 1
ATOM 674 C C . PHE A 1 90 ? -12.287 1.888 15.342 1.00 92.94 90 PHE A C 1
ATOM 676 O O . PHE A 1 90 ? -12.925 1.049 15.982 1.00 92.94 90 PHE A O 1
ATOM 683 N N . SER A 1 91 ? -11.845 3.021 15.889 1.00 91.94 91 SER A N 1
ATOM 684 C CA . SER A 1 91 ? -12.156 3.392 17.270 1.00 91.94 91 SER A CA 1
ATOM 685 C C . SER A 1 91 ? -13.670 3.534 17.458 1.00 91.94 91 SER A C 1
ATOM 687 O O . SER A 1 91 ? -14.238 2.888 18.334 1.00 91.94 91 SER A O 1
ATOM 689 N N . VAL A 1 92 ? -14.348 4.296 16.588 1.00 94.12 92 VAL A N 1
ATOM 690 C CA . VAL A 1 92 ? -15.817 4.443 16.620 1.00 94.12 92 VAL A CA 1
ATOM 691 C C . VAL A 1 92 ? -16.517 3.097 16.425 1.00 94.12 92 VAL A C 1
ATOM 693 O O . VAL A 1 92 ? -17.425 2.779 17.187 1.00 94.12 92 VAL A O 1
ATOM 696 N N . TYR A 1 93 ? -16.062 2.275 15.475 1.00 92.19 93 TYR A N 1
ATOM 697 C CA . TYR A 1 93 ? -16.610 0.939 15.230 1.00 92.19 93 TYR A CA 1
ATOM 698 C C . TYR A 1 93 ? -16.552 0.063 16.488 1.00 92.19 93 TYR A C 1
ATOM 700 O O . TYR A 1 93 ? -17.567 -0.499 16.899 1.00 92.19 93 TYR A O 1
ATOM 708 N N . THR A 1 94 ? -15.397 0.028 17.156 1.00 90.81 94 THR A N 1
ATOM 709 C CA . THR A 1 94 ? -15.194 -0.740 18.392 1.00 90.81 94 THR A CA 1
ATOM 710 C C . THR A 1 94 ? -16.059 -0.223 19.544 1.00 90.81 94 THR A C 1
ATOM 712 O O . THR A 1 94 ? -16.521 -1.025 20.347 1.00 90.81 94 THR A O 1
ATOM 715 N N . PHE A 1 95 ? -16.340 1.084 19.611 1.00 90.50 95 PHE A N 1
ATOM 716 C CA . PHE A 1 95 ? -17.276 1.658 20.589 1.00 90.50 95 PHE A CA 1
ATOM 717 C C . PHE A 1 95 ? -18.746 1.348 20.280 1.00 90.50 95 PHE A C 1
ATOM 719 O O . PHE A 1 95 ? -19.540 1.180 21.202 1.00 90.50 95 PHE A O 1
ATOM 726 N N . THR A 1 96 ? -19.125 1.254 19.003 1.00 92.25 96 THR A N 1
ATOM 727 C CA . THR A 1 96 ? -20.500 0.904 18.602 1.00 92.25 96 THR A CA 1
ATOM 728 C C . THR A 1 96 ? -20.793 -0.594 18.692 1.00 92.25 96 THR A C 1
ATOM 730 O O . THR A 1 96 ? -21.937 -0.987 18.904 1.00 92.25 96 THR A O 1
ATOM 733 N N . LEU A 1 97 ? -19.765 -1.437 18.580 1.00 91.12 97 LEU A N 1
ATOM 734 C CA . LEU A 1 97 ? -19.869 -2.894 18.637 1.00 91.12 97 LEU A CA 1
ATOM 735 C C . LEU A 1 97 ? -20.493 -3.438 19.941 1.00 91.12 97 LEU A C 1
ATOM 737 O O . LEU A 1 97 ? -21.404 -4.256 19.834 1.00 91.12 97 LEU A O 1
ATOM 741 N N . PRO A 1 98 ? -20.110 -2.996 21.159 1.00 86.31 98 PRO A N 1
ATOM 742 C CA . PRO A 1 98 ? -20.751 -3.450 22.395 1.00 86.31 98 PRO A CA 1
ATOM 743 C C . PRO A 1 98 ? -22.226 -3.045 22.493 1.00 86.31 98 PRO A C 1
ATOM 745 O O . PRO A 1 98 ? -23.010 -3.790 23.069 1.00 86.31 98 PRO A O 1
ATOM 748 N N . LEU A 1 99 ? -22.631 -1.910 21.910 1.00 88.75 99 LEU A N 1
ATOM 749 C CA . LEU A 1 99 ? -24.040 -1.501 21.876 1.00 88.75 99 LEU A CA 1
ATOM 750 C C . LEU A 1 99 ? -24.863 -2.427 20.974 1.00 88.75 99 LEU A C 1
ATOM 752 O O . LEU A 1 99 ? -25.971 -2.803 21.336 1.00 88.75 99 LEU A O 1
ATOM 756 N N . ALA A 1 100 ? -24.297 -2.834 19.835 1.00 88.00 100 ALA A N 1
ATOM 757 C CA . ALA A 1 100 ? -24.940 -3.760 18.906 1.00 88.00 100 ALA A CA 1
ATOM 758 C C . ALA A 1 100 ? -25.023 -5.200 19.445 1.00 88.00 100 ALA A C 1
ATOM 760 O O . ALA A 1 100 ? -25.947 -5.932 19.109 1.00 88.00 100 ALA A O 1
ATOM 761 N N . LEU A 1 101 ? -24.058 -5.620 20.269 1.00 86.19 101 LEU A N 1
ATOM 762 C CA . LEU A 1 101 ? -23.991 -6.976 20.827 1.00 86.19 101 LEU A CA 1
ATOM 763 C C . LEU A 1 101 ? -24.659 -7.121 22.204 1.00 86.19 101 LEU A C 1
ATOM 765 O O . LEU A 1 101 ? -24.813 -8.246 22.672 1.00 86.19 101 LEU A O 1
ATOM 769 N N . CYS A 1 102 ? -25.087 -6.017 22.825 1.00 84.56 102 CYS A N 1
ATOM 770 C CA . CYS A 1 102 ? -25.695 -5.992 24.160 1.00 84.56 102 CYS A CA 1
ATOM 771 C C . CYS A 1 102 ? -26.914 -6.927 24.293 1.00 84.56 102 CYS A C 1
ATOM 773 O O . CYS A 1 102 ? -27.122 -7.519 25.347 1.00 84.56 102 CYS A O 1
ATOM 775 N N . GLU A 1 103 ? -27.694 -7.101 23.221 1.00 83.56 103 GLU A N 1
ATOM 776 C CA . GLU A 1 103 ? -28.904 -7.941 23.215 1.00 83.56 103 GLU A CA 1
ATOM 777 C C . GLU A 1 103 ? -28.653 -9.394 22.766 1.00 83.56 103 GLU A C 1
ATOM 779 O O . GLU A 1 103 ? -29.560 -10.223 22.819 1.00 83.56 103 GLU A O 1
ATOM 784 N N . HIS A 1 104 ? -27.441 -9.725 22.306 1.00 83.75 104 HIS A N 1
ATOM 785 C CA . HIS A 1 104 ? -27.144 -11.009 21.653 1.00 83.75 104 HIS A CA 1
ATOM 786 C C . HIS A 1 104 ? -26.202 -11.925 22.438 1.00 83.75 104 HIS A C 1
ATOM 788 O O . HIS A 1 104 ? -26.176 -13.127 22.177 1.00 83.75 104 HIS A O 1
ATOM 794 N N . ILE A 1 105 ? -25.420 -11.385 23.374 1.00 84.88 105 ILE A N 1
ATOM 795 C CA . ILE A 1 105 ? -24.452 -12.147 24.170 1.00 84.88 105 ILE A CA 1
ATOM 796 C C . ILE A 1 105 ? -24.515 -11.762 25.640 1.00 84.88 105 ILE A C 1
ATOM 798 O O . ILE A 1 105 ? -24.773 -10.613 25.993 1.00 84.88 105 ILE A O 1
ATOM 802 N N . ASP A 1 106 ? -24.207 -12.737 26.493 1.00 86.75 106 ASP A N 1
ATOM 803 C CA . ASP A 1 106 ? -24.100 -12.525 27.928 1.00 86.75 106 ASP A CA 1
ATOM 804 C C . ASP A 1 106 ? -23.070 -11.438 28.246 1.00 86.75 106 ASP A C 1
ATOM 806 O O . ASP A 1 106 ? -21.959 -11.411 27.703 1.00 86.75 106 ASP A O 1
ATOM 810 N N . LEU A 1 107 ? -23.415 -10.573 29.202 1.00 84.50 107 LEU A N 1
ATOM 811 C CA . LEU A 1 107 ? -22.611 -9.412 29.596 1.00 84.50 107 LEU A CA 1
ATOM 812 C C . LEU A 1 107 ? -21.179 -9.783 30.035 1.00 84.50 107 LEU A C 1
ATOM 814 O O . LEU A 1 107 ? -20.271 -8.959 29.969 1.00 84.50 107 LEU A O 1
ATOM 818 N N . TRP A 1 108 ? -20.967 -11.035 30.451 1.00 87.75 108 TRP A N 1
ATOM 819 C CA . TRP A 1 108 ? -19.665 -11.593 30.825 1.00 87.75 108 TRP A CA 1
ATOM 820 C C . TRP A 1 108 ? -18.768 -11.931 29.629 1.00 87.75 108 TRP A C 1
ATOM 822 O O . TRP A 1 108 ? -17.546 -11.829 29.733 1.00 87.75 108 TRP A O 1
ATOM 832 N N . LEU A 1 109 ? -19.354 -12.324 28.495 1.00 89.00 109 LEU A N 1
ATOM 833 C CA . LEU A 1 109 ? -18.620 -12.660 27.270 1.00 89.00 109 LEU A CA 1
ATOM 834 C C . LEU A 1 109 ? -18.376 -11.434 26.381 1.00 89.00 109 LEU A C 1
ATOM 836 O O . LEU A 1 109 ? -17.483 -11.443 25.537 1.00 89.00 109 LEU A O 1
ATOM 840 N N . LEU A 1 110 ? -19.129 -10.358 26.598 1.00 90.38 110 LEU A N 1
ATOM 841 C CA . LEU A 1 110 ? -19.062 -9.141 25.796 1.00 90.38 110 LEU A CA 1
ATOM 842 C C . LEU A 1 110 ? -17.667 -8.464 25.808 1.00 90.38 110 LEU A C 1
ATOM 844 O O . LEU A 1 110 ? -17.139 -8.217 24.720 1.00 90.38 110 LEU A O 1
ATOM 848 N N . PRO A 1 111 ? -16.997 -8.224 26.960 1.00 90.31 111 PRO A N 1
ATOM 849 C CA . PRO A 1 111 ? -15.653 -7.636 26.977 1.00 90.31 111 PRO A CA 1
ATOM 850 C C . PRO A 1 111 ? -14.579 -8.445 26.222 1.00 90.31 111 PRO A C 1
ATOM 852 O O . PRO A 1 111 ? -13.868 -7.842 25.414 1.00 90.31 111 PRO A O 1
ATOM 855 N N . PRO A 1 112 ? -14.431 -9.777 26.413 1.00 92.81 112 PRO A N 1
ATOM 856 C CA . PRO A 1 112 ? -13.437 -10.544 25.667 1.00 92.81 112 PRO A CA 1
ATOM 857 C C . PRO A 1 112 ? -13.747 -10.610 24.167 1.00 92.81 112 PRO A C 1
ATOM 859 O O . PRO A 1 112 ? -12.818 -10.516 23.368 1.00 92.81 112 PRO A O 1
ATOM 862 N N . THR A 1 113 ? -15.017 -10.689 23.755 1.00 91.19 113 THR A N 1
ATOM 863 C CA . THR A 1 113 ? -15.382 -10.664 22.328 1.00 91.19 113 THR A CA 1
ATOM 864 C C . THR A 1 113 ? -14.999 -9.337 21.666 1.00 91.19 113 THR A C 1
ATOM 866 O O . THR A 1 113 ? -14.328 -9.339 20.633 1.00 91.19 113 THR A O 1
ATOM 869 N N . VAL A 1 114 ? -15.355 -8.200 22.276 1.00 93.31 114 VAL A N 1
ATOM 870 C CA . VAL A 1 114 ? -14.971 -6.863 21.782 1.00 93.31 114 VAL A CA 1
ATOM 871 C C . VAL A 1 114 ? -13.444 -6.701 21.783 1.00 93.31 114 VAL A C 1
ATOM 873 O O . VAL A 1 114 ? -12.870 -6.157 20.837 1.00 93.31 114 VAL A O 1
ATOM 876 N N . GLY A 1 115 ? -12.765 -7.229 22.806 1.00 93.75 115 GLY A N 1
ATOM 877 C CA . GLY A 1 115 ? -11.307 -7.232 22.909 1.00 93.75 115 GLY A CA 1
ATOM 878 C C . GLY A 1 115 ? -10.633 -7.985 21.760 1.00 93.75 115 GLY A C 1
ATOM 879 O O . GLY A 1 115 ? -9.736 -7.443 21.124 1.00 93.75 115 GLY A O 1
ATOM 880 N N . VAL A 1 116 ? -11.103 -9.189 21.423 1.00 95.00 116 VAL A N 1
ATOM 881 C CA . VAL A 1 116 ? -10.554 -9.978 20.306 1.00 95.00 116 VAL A CA 1
ATOM 882 C C . VAL A 1 116 ? -10.788 -9.282 18.964 1.00 95.00 116 VAL A C 1
ATOM 884 O O . VAL A 1 116 ? -9.862 -9.179 18.161 1.00 95.00 116 VAL A O 1
ATOM 887 N N . VAL A 1 117 ? -11.997 -8.768 18.719 1.00 93.69 117 VAL A N 1
ATOM 888 C CA . VAL A 1 117 ? -12.320 -8.081 17.457 1.00 93.69 117 VAL A CA 1
ATOM 889 C C . VAL A 1 117 ? -11.484 -6.815 17.292 1.00 93.69 117 VAL A C 1
ATOM 891 O O . VAL A 1 117 ? -10.887 -6.607 16.236 1.00 93.69 117 VAL A O 1
ATOM 894 N N . SER A 1 118 ? -11.394 -5.992 18.339 1.00 94.19 118 SER A N 1
ATOM 895 C CA . SER A 1 118 ? -10.565 -4.786 18.303 1.00 94.19 118 SER A CA 1
ATOM 896 C C . SER A 1 118 ? -9.096 -5.134 18.077 1.00 94.19 118 SER A C 1
ATOM 898 O O . SER A 1 118 ? -8.467 -4.549 17.199 1.00 94.19 118 SER A O 1
ATOM 900 N N . TRP A 1 119 ? -8.571 -6.148 18.770 1.00 94.06 119 TRP A N 1
ATOM 901 C CA . TRP A 1 119 ? -7.198 -6.605 18.590 1.00 94.06 119 TRP A CA 1
ATOM 902 C C . TRP A 1 119 ? -6.898 -7.008 17.141 1.00 94.06 119 TRP A C 1
ATOM 904 O O . TRP A 1 119 ? -5.900 -6.556 16.588 1.00 94.06 119 TRP A O 1
ATOM 914 N N . VAL A 1 120 ? -7.776 -7.776 16.486 1.00 95.25 120 VAL A N 1
ATOM 915 C CA . VAL A 1 120 ? -7.591 -8.176 15.076 1.00 95.25 120 VAL A CA 1
ATOM 916 C C . VAL A 1 120 ? -7.616 -6.969 14.130 1.00 95.25 120 VAL A C 1
ATOM 918 O O . VAL A 1 120 ? -6.788 -6.876 13.218 1.00 95.25 120 VAL A O 1
ATOM 921 N N . ILE A 1 121 ? -8.544 -6.032 14.339 1.00 93.12 121 ILE A N 1
ATOM 922 C CA . ILE A 1 121 ? -8.685 -4.839 13.493 1.00 93.12 121 ILE A CA 1
ATOM 923 C C . ILE A 1 121 ? -7.459 -3.927 13.634 1.00 93.12 121 ILE A C 1
ATOM 925 O O . ILE A 1 121 ? -6.864 -3.541 12.625 1.00 93.12 121 ILE A O 1
ATOM 929 N N . PHE A 1 122 ? -7.034 -3.636 14.866 1.00 91.94 122 PHE A N 1
ATOM 930 C CA . PHE A 1 122 ? -5.852 -2.812 15.130 1.00 91.94 122 PHE A CA 1
ATOM 931 C C . PHE A 1 122 ? -4.554 -3.493 14.676 1.00 91.94 122 PHE A C 1
ATOM 933 O O . PHE A 1 122 ? -3.699 -2.832 14.090 1.00 91.94 122 PHE A O 1
ATOM 940 N N . ALA A 1 123 ? -4.423 -4.814 14.843 1.00 93.00 123 ALA A N 1
ATOM 941 C CA . ALA A 1 123 ? -3.280 -5.563 14.320 1.00 93.00 123 ALA A CA 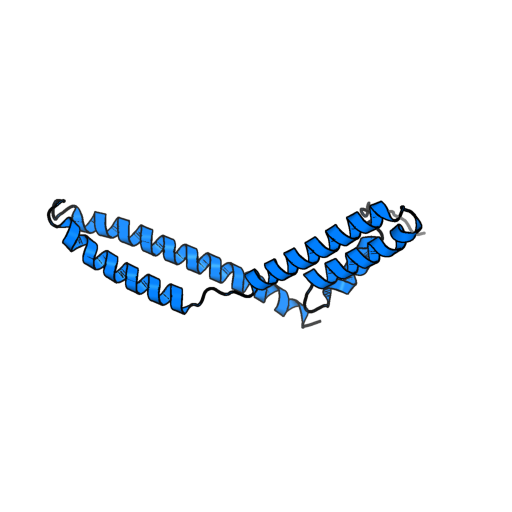1
ATOM 942 C C . ALA A 1 123 ? -3.188 -5.465 12.788 1.00 93.00 123 ALA A C 1
ATOM 944 O O . ALA A 1 123 ? -2.103 -5.314 12.230 1.00 93.00 123 ALA A O 1
ATOM 945 N N . THR A 1 124 ? -4.326 -5.501 12.093 1.00 92.19 124 THR A N 1
ATOM 946 C CA . THR A 1 124 ? -4.367 -5.348 10.632 1.00 92.19 124 THR A CA 1
ATOM 947 C C . THR A 1 124 ? -3.931 -3.944 10.198 1.00 92.19 124 THR A C 1
ATOM 949 O O . THR A 1 124 ? -3.174 -3.808 9.233 1.00 92.19 124 THR A O 1
ATOM 952 N N . GLU A 1 125 ? -4.360 -2.903 10.920 1.00 91.38 125 GLU A N 1
ATOM 953 C CA . GLU A 1 125 ? -3.919 -1.523 10.680 1.00 91.38 125 GLU A CA 1
ATOM 954 C C . GLU A 1 125 ? -2.401 -1.371 10.868 1.00 91.38 125 GLU A C 1
ATOM 956 O O . GLU A 1 125 ? -1.722 -0.776 10.025 1.00 91.38 125 GLU A O 1
ATOM 961 N N . GLU A 1 126 ? -1.850 -1.967 11.927 1.00 90.00 126 GLU A N 1
ATOM 962 C CA . GLU A 1 126 ? -0.416 -1.941 12.210 1.00 90.00 126 GLU A CA 1
ATOM 963 C C . GLU A 1 126 ? 0.399 -2.635 11.110 1.00 90.00 126 GLU A C 1
ATOM 965 O O . GLU A 1 126 ? 1.398 -2.088 10.637 1.00 90.00 126 GLU A O 1
ATOM 970 N N . ILE A 1 127 ? -0.052 -3.800 10.636 1.00 90.19 127 ILE A N 1
ATOM 971 C CA . ILE A 1 127 ? 0.596 -4.517 9.530 1.00 90.19 127 ILE A CA 1
ATOM 972 C C . ILE A 1 127 ? 0.612 -3.650 8.264 1.00 90.19 127 ILE A C 1
ATOM 974 O O . ILE A 1 127 ? 1.646 -3.566 7.597 1.00 90.19 127 ILE A O 1
ATOM 978 N N . GLY A 1 128 ? -0.492 -2.961 7.956 1.00 87.06 128 GLY A N 1
ATOM 979 C CA . GLY A 1 128 ? -0.562 -2.017 6.838 1.00 87.06 128 GLY A CA 1
ATOM 980 C C . GLY A 1 128 ? 0.486 -0.908 6.955 1.00 87.06 128 GLY A C 1
ATOM 981 O O . GLY A 1 128 ? 1.277 -0.694 6.033 1.00 87.06 128 GLY A O 1
ATOM 982 N N . HIS A 1 129 ? 0.573 -0.281 8.128 1.00 85.19 129 HIS A N 1
ATOM 983 C CA . HIS A 1 129 ? 1.547 0.776 8.395 1.00 85.19 129 HIS A CA 1
ATOM 984 C C . HIS A 1 129 ? 3.002 0.276 8.325 1.00 85.19 129 HIS A C 1
ATOM 986 O O . HIS A 1 129 ? 3.877 0.956 7.784 1.00 85.19 129 HIS A O 1
ATOM 992 N N . ILE A 1 130 ? 3.285 -0.933 8.822 1.00 87.38 130 ILE A N 1
ATOM 993 C CA . ILE A 1 130 ? 4.618 -1.548 8.746 1.00 87.38 130 ILE A CA 1
ATOM 994 C C . ILE A 1 130 ? 5.013 -1.824 7.294 1.00 87.38 130 ILE A C 1
ATOM 996 O O . ILE A 1 130 ? 6.167 -1.590 6.925 1.00 87.38 130 ILE A O 1
ATOM 1000 N N . ILE A 1 131 ? 4.092 -2.315 6.461 1.00 85.56 131 ILE A N 1
ATOM 1001 C CA . ILE A 1 131 ? 4.362 -2.585 5.043 1.00 85.56 131 ILE A CA 1
ATOM 1002 C C . ILE A 1 131 ? 4.702 -1.279 4.314 1.00 85.56 131 ILE A C 1
ATOM 1004 O O . ILE A 1 131 ? 5.704 -1.224 3.594 1.00 85.56 131 ILE A O 1
ATOM 1008 N N . GLU A 1 132 ? 3.931 -0.217 4.554 1.00 81.62 132 GLU A N 1
ATOM 1009 C CA . GLU A 1 132 ? 4.182 1.117 3.997 1.00 81.62 132 GLU A CA 1
ATOM 1010 C C . GLU A 1 132 ? 5.536 1.675 4.456 1.00 81.62 132 GLU A C 1
ATOM 1012 O O . GLU A 1 132 ? 6.373 2.063 3.634 1.00 81.62 132 GLU A O 1
ATOM 1017 N N . ALA A 1 133 ? 5.802 1.645 5.766 1.00 79.19 133 ALA A N 1
ATOM 1018 C CA . ALA A 1 133 ? 7.054 2.118 6.340 1.00 79.19 133 ALA A CA 1
ATOM 1019 C C . ALA A 1 133 ? 8.250 1.323 5.799 1.00 79.19 133 ALA A C 1
ATOM 1021 O O . ALA A 1 133 ? 9.240 1.909 5.356 1.00 79.19 133 ALA A O 1
ATOM 1022 N N . ARG A 1 134 ? 8.173 -0.011 5.766 1.00 75.81 134 ARG A N 1
ATOM 1023 C CA . ARG A 1 134 ? 9.260 -0.864 5.265 1.00 75.81 134 ARG A CA 1
ATOM 1024 C C . ARG A 1 134 ? 9.602 -0.549 3.818 1.00 75.81 134 ARG A C 1
ATOM 1026 O O . ARG A 1 134 ? 10.776 -0.546 3.440 1.00 75.81 134 ARG A O 1
ATOM 1033 N N . TRP A 1 135 ? 8.589 -0.282 3.015 1.00 70.88 135 TRP A N 1
ATOM 1034 C CA . TRP A 1 135 ? 8.777 0.036 1.618 1.00 70.88 135 TRP A CA 1
ATOM 1035 C C . TRP A 1 135 ? 9.409 1.433 1.427 1.00 70.88 135 TRP A C 1
ATOM 1037 O O . TRP A 1 135 ? 10.361 1.575 0.653 1.00 70.88 135 TRP A O 1
ATOM 1047 N N . ILE A 1 136 ? 8.995 2.432 2.219 1.00 68.62 136 ILE A N 1
ATOM 1048 C CA . ILE A 1 136 ? 9.583 3.786 2.232 1.00 68.62 136 ILE A CA 1
ATOM 1049 C C . ILE A 1 136 ? 11.050 3.756 2.704 1.00 68.62 136 ILE A C 1
ATOM 1051 O O . ILE A 1 136 ? 11.950 4.234 2.004 1.00 68.62 136 ILE A O 1
ATOM 1055 N N . TRP A 1 137 ? 11.328 3.148 3.858 1.00 62.06 137 TRP A N 1
ATOM 1056 C CA . TRP A 1 137 ? 12.672 3.111 4.449 1.00 62.06 137 TRP A CA 1
ATOM 1057 C C . TRP A 1 137 ? 13.641 2.211 3.668 1.00 62.06 137 TRP A C 1
ATOM 1059 O O . TRP A 1 137 ? 14.810 2.564 3.493 1.00 62.06 137 TRP A O 1
ATOM 1069 N N . GLY A 1 138 ? 13.161 1.097 3.105 1.00 65.19 138 GLY A N 1
ATOM 1070 C CA . GLY A 1 138 ? 13.960 0.216 2.245 1.00 65.19 138 GLY A CA 1
ATOM 1071 C C . GLY A 1 138 ? 14.369 0.850 0.906 1.00 65.19 138 GLY A C 1
ATOM 1072 O O . GLY A 1 138 ? 15.360 0.435 0.293 1.00 65.19 138 GLY A O 1
ATOM 1073 N N . GLY A 1 139 ? 13.631 1.867 0.447 1.00 59.03 139 GLY A N 1
ATOM 1074 C CA . GLY A 1 139 ? 13.966 2.670 -0.731 1.00 59.03 139 GLY A CA 1
ATOM 1075 C C . GLY A 1 139 ? 14.953 3.805 -0.441 1.00 59.03 139 GLY A C 1
ATOM 1076 O O . GLY A 1 139 ? 15.876 4.025 -1.228 1.00 59.03 139 GLY A O 1
ATOM 1077 N N . VAL A 1 140 ? 14.788 4.500 0.690 1.00 58.53 140 VAL A N 1
ATOM 1078 C CA . VAL A 1 140 ? 15.624 5.649 1.090 1.00 58.53 140 VAL A CA 1
ATOM 1079 C C . VAL A 1 140 ? 17.022 5.213 1.546 1.00 58.53 140 VAL A C 1
ATOM 1081 O O . VAL A 1 140 ? 18.010 5.847 1.169 1.00 58.53 140 VAL A O 1
ATOM 1084 N N . GLY A 1 141 ? 17.135 4.091 2.269 1.00 51.41 141 GLY A N 1
ATOM 1085 C CA . GLY A 1 141 ? 18.417 3.588 2.781 1.00 51.41 141 GLY A CA 1
ATOM 1086 C C . GLY A 1 141 ? 19.452 3.264 1.695 1.00 51.41 141 GLY A C 1
ATOM 1087 O O . GLY A 1 141 ? 20.644 3.446 1.908 1.00 51.41 141 GLY A O 1
ATOM 1088 N N . ARG A 1 142 ? 19.017 2.878 0.486 1.00 52.41 142 ARG A N 1
ATOM 1089 C CA . ARG A 1 142 ? 19.925 2.563 -0.636 1.00 52.41 142 ARG A CA 1
ATOM 1090 C C . ARG A 1 142 ? 20.413 3.772 -1.440 1.00 52.41 142 ARG A C 1
ATOM 1092 O O . ARG A 1 142 ? 21.362 3.620 -2.204 1.00 52.41 142 ARG A O 1
ATOM 1099 N N . ARG A 1 143 ? 19.784 4.950 -1.318 1.00 51.22 143 ARG A N 1
ATOM 1100 C CA . ARG A 1 143 ? 20.244 6.171 -2.018 1.00 51.22 143 ARG A CA 1
ATOM 1101 C C . ARG A 1 143 ? 21.272 6.967 -1.213 1.00 51.22 143 ARG A C 1
ATOM 1103 O O . ARG A 1 143 ? 22.125 7.597 -1.825 1.00 51.22 143 ARG A O 1
ATOM 1110 N N . ARG A 1 144 ? 21.209 6.940 0.124 1.00 48.53 144 ARG A N 1
ATOM 1111 C CA . ARG A 1 144 ? 22.072 7.764 0.992 1.00 48.53 144 ARG A CA 1
ATOM 1112 C C . ARG A 1 144 ? 23.498 7.216 1.159 1.00 48.53 144 ARG A C 1
ATOM 1114 O O . ARG A 1 144 ? 24.412 7.997 1.379 1.00 48.53 144 ARG A O 1
ATOM 1121 N N . ASP A 1 145 ? 23.701 5.917 0.959 1.00 52.12 145 ASP A N 1
ATOM 1122 C CA . ASP A 1 145 ? 25.028 5.275 1.014 1.00 52.12 145 ASP A CA 1
ATOM 1123 C C . ASP A 1 145 ? 25.873 5.500 -0.264 1.00 52.12 145 ASP A C 1
ATOM 1125 O O . ASP A 1 145 ? 27.063 5.225 -0.313 1.00 52.12 145 ASP A O 1
ATOM 1129 N N . ARG A 1 146 ? 25.275 6.031 -1.343 1.00 53.75 146 ARG A N 1
ATOM 1130 C CA . ARG A 1 146 ? 25.958 6.199 -2.643 1.00 53.75 146 ARG A CA 1
ATOM 1131 C C . ARG A 1 146 ? 26.509 7.614 -2.887 1.00 53.75 146 ARG A C 1
ATOM 1133 O O . ARG A 1 146 ? 27.144 7.837 -3.908 1.00 53.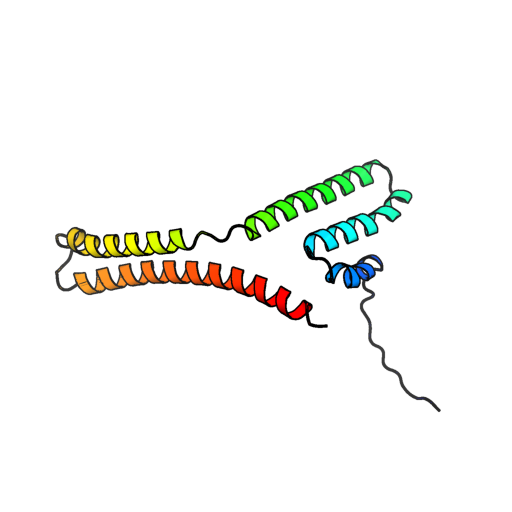75 146 ARG A O 1
ATOM 1140 N N . THR A 1 147 ? 26.274 8.572 -1.988 1.00 47.62 147 THR A N 1
ATOM 1141 C CA . THR A 1 147 ? 26.680 9.985 -2.165 1.00 47.62 147 THR A CA 1
ATOM 1142 C C . THR A 1 147 ? 27.920 10.400 -1.364 1.00 47.62 147 THR A C 1
ATOM 1144 O O . THR A 1 147 ? 28.253 11.579 -1.360 1.00 47.62 147 THR A O 1
ATOM 1147 N N . HIS A 1 148 ? 28.600 9.467 -0.689 1.00 42.97 148 HIS A N 1
ATOM 1148 C CA . HIS A 1 148 ? 29.768 9.756 0.162 1.00 42.97 148 HIS A CA 1
ATOM 1149 C C . HIS A 1 148 ? 31.104 9.174 -0.344 1.00 42.97 148 HIS A C 1
ATOM 1151 O O . HIS A 1 148 ? 32.062 9.109 0.425 1.00 42.97 148 HIS A O 1
ATOM 1157 N N . HIS A 1 149 ? 31.201 8.811 -1.627 1.00 37.53 149 HIS A N 1
ATOM 1158 C CA . HIS A 1 149 ? 32.451 8.381 -2.264 1.00 37.53 149 HIS A CA 1
ATOM 1159 C C . HIS A 1 149 ? 32.674 9.080 -3.601 1.00 37.53 149 HIS A C 1
ATOM 1161 O O . HIS A 1 149 ? 31.692 9.187 -4.371 1.00 37.53 149 HIS A O 1
#

Radius of gyration: 27.84 Å; chains: 1; bounding box: 90×32×71 Å

Sequence (149 aa):
AASGGAAGGGARRPPALRPLAGCAQQPNLPLAVLDCLTRALLPLRREHGDLVWWQLDAKVEELICLLGKAERIKGTPVPLSYSRHTSRFFSVYTFTLPLALCEHIDLWLLPPTVGVVSWVIFATEEIGHIIEARWIWGGVGRRRDRTHH

Organism: Emiliania huxleyi (NCBI:txid2903)

Secondary structure (DSSP, 8-state):
--------------GGGSTHHHHTTSTTHHHHHHHHHHHHHGGGGGTS-HHHHHHHHHHHHHHHHHHHHHHHHHT-PPPHHHHHHHHHHHHHHHHHHHHHHTTTS-TTTHHHHHHHHHHHHHHHHHHHHHHHHHHHHHHHHHHHTTS--

pLDDT: mean 73.64, std 17.84, range [31.47, 95.25]